Protein AF-X0WID0-F1 (afdb_monomer_lite)

Radius of gyration: 14.67 Å; chains: 1; bounding box: 36×31×34 Å

Secondary structure (DSSP, 8-state):
-PPPEEEEEEE-SSEEEEEEESSSEEEEEEE-S--SSEEETTEEE-SSEEEEEE-TT--EEEEEEES-SEEEEGGGTEEEEE-S-TT-EEEEEE-SS-EEEEEES-TT-EEE-TT--GGGEEETTEE--EEEETTEEEE-

Foldseek 3Di:
DDDKDKDWQDDDPFWTWMWIDDQFIKIKIAGDHDDQWDFGSQKIFRARIWMFTAGPVRDTAKIWGAQAAWIAGRRRPGTAKGAPDNGWTWMWGDPQQAIEIETPNRAFMKGQAQRHDQQRYYYNNHRAGWDDDHRITTGD

Sequence (140 aa):
ESKPEISSLASSDQACAVRVNLDGIQDHLIKHGVQKTLVMAGYSFDGQVASVVRDSEGDLKKVFLAGGSRLADQDGSRLLIQGRHQDMVVEAAYDGTGLALSGREVDGLAVYAPDVDMSRVTLNGQAVTVTKEGDYLRLK

Structure (mmCIF, N/CA/C/O backbone):
data_AF-X0WID0-F1
#
_entry.id   AF-X0WID0-F1
#
loop_
_atom_site.group_PDB
_atom_site.id
_atom_site.type_symbol
_atom_site.label_atom_id
_atom_site.label_alt_id
_atom_site.label_comp_id
_atom_site.label_asym_id
_atom_site.label_entity_id
_atom_site.label_seq_id
_atom_site.pdbx_PDB_ins_code
_atom_site.Cartn_x
_atom_site.Cartn_y
_atom_site.Cartn_z
_atom_site.occupancy
_atom_site.B_iso_or_equiv
_atom_site.auth_seq_id
_atom_site.auth_comp_id
_atom_site.auth_asym_id
_atom_site.auth_atom_id
_atom_site.pdbx_PDB_model_num
ATOM 1 N N . GLU A 1 1 ? 17.930 -13.912 16.423 1.00 61.75 1 GLU A N 1
ATOM 2 C CA . GLU A 1 1 ? 17.297 -13.135 15.342 1.00 61.75 1 GLU A CA 1
ATOM 3 C C . GLU A 1 1 ? 17.654 -13.771 14.013 1.00 61.75 1 GLU A C 1
ATOM 5 O O . GLU A 1 1 ? 18.802 -14.177 13.838 1.00 61.75 1 GLU A O 1
ATOM 10 N N . SER A 1 2 ? 16.673 -13.938 13.131 1.00 83.50 2 SER A N 1
ATOM 11 C CA . SER A 1 2 ? 16.903 -14.461 11.783 1.00 83.50 2 SER A CA 1
ATOM 12 C C . SER A 1 2 ? 17.416 -13.333 10.893 1.00 83.50 2 SER A C 1
ATOM 14 O O . SER A 1 2 ? 16.931 -12.208 10.973 1.00 83.50 2 SER A O 1
ATOM 16 N N . LYS A 1 3 ? 18.413 -13.614 10.050 1.00 92.75 3 LYS A N 1
ATOM 17 C CA . LYS A 1 3 ? 18.882 -12.641 9.055 1.00 92.75 3 LYS A CA 1
ATOM 18 C C . LYS A 1 3 ? 17.816 -12.458 7.959 1.00 92.75 3 LYS A C 1
ATOM 20 O 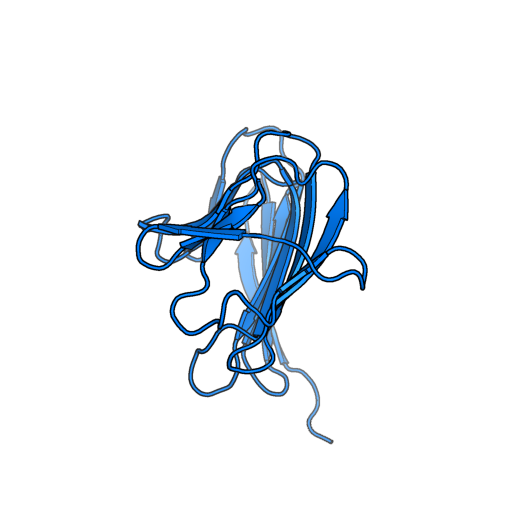O . LYS A 1 3 ? 17.194 -13.454 7.590 1.00 92.75 3 LYS A O 1
ATOM 25 N N . PRO A 1 4 ? 17.634 -11.248 7.404 1.00 95.06 4 PRO A N 1
ATOM 26 C CA . PRO A 1 4 ? 16.778 -11.059 6.240 1.00 95.06 4 PRO A CA 1
ATOM 27 C C . PRO A 1 4 ? 17.367 -11.756 5.009 1.00 95.06 4 PRO A C 1
ATOM 29 O O . PRO A 1 4 ? 18.581 -11.723 4.784 1.00 95.06 4 PRO A O 1
ATOM 32 N N . GLU A 1 5 ? 16.502 -12.333 4.179 1.00 97.19 5 GLU A N 1
ATOM 33 C CA . GLU A 1 5 ? 16.862 -12.802 2.838 1.00 97.19 5 GLU A CA 1
ATOM 34 C C . GLU A 1 5 ? 16.330 -11.834 1.786 1.00 97.19 5 GLU A C 1
ATOM 36 O O . GLU A 1 5 ? 15.155 -11.478 1.809 1.00 97.19 5 GLU A O 1
ATOM 41 N N . ILE A 1 6 ? 17.187 -11.410 0.856 1.00 97.81 6 ILE A N 1
ATOM 42 C CA . ILE A 1 6 ? 16.834 -10.446 -0.191 1.00 97.81 6 ILE A CA 1
ATOM 43 C C . ILE A 1 6 ? 16.971 -11.120 -1.552 1.00 97.81 6 ILE A C 1
ATOM 45 O O . ILE A 1 6 ? 17.993 -11.738 -1.847 1.00 97.81 6 ILE A O 1
ATOM 49 N N . SER A 1 7 ? 15.951 -10.981 -2.394 1.00 98.06 7 SER A N 1
ATOM 50 C CA . SER A 1 7 ? 15.916 -11.543 -3.746 1.00 98.06 7 SER A CA 1
ATOM 51 C C . SER A 1 7 ? 15.367 -10.530 -4.750 1.00 98.06 7 SER A C 1
ATOM 53 O O . SER A 1 7 ? 14.566 -9.663 -4.403 1.00 98.06 7 SER A O 1
ATOM 55 N N . SER A 1 8 ? 15.808 -10.617 -6.007 1.00 97.69 8 SER A N 1
ATOM 56 C CA . SER A 1 8 ? 15.200 -9.845 -7.095 1.00 97.69 8 SER A CA 1
ATOM 57 C C . SER A 1 8 ? 13.900 -10.522 -7.526 1.00 97.69 8 SER A C 1
ATOM 59 O O . SER A 1 8 ? 13.886 -11.730 -7.751 1.00 97.69 8 SER A O 1
ATOM 61 N N . LEU A 1 9 ? 12.820 -9.746 -7.638 1.00 97.50 9 LEU A N 1
ATOM 62 C CA . LEU A 1 9 ? 11.531 -10.225 -8.145 1.00 97.50 9 LEU A CA 1
ATOM 63 C C . LEU A 1 9 ? 11.388 -9.984 -9.644 1.00 97.50 9 LEU A C 1
ATOM 65 O O . LEU A 1 9 ? 10.944 -10.857 -10.384 1.00 97.50 9 LEU A O 1
ATOM 69 N N . ALA A 1 10 ? 11.729 -8.775 -10.081 1.00 97.31 10 ALA A N 1
ATOM 70 C CA . ALA A 1 10 ? 11.678 -8.363 -11.473 1.00 97.31 10 ALA A CA 1
ATOM 71 C C . ALA A 1 10 ? 12.575 -7.141 -11.682 1.00 97.31 10 ALA A C 1
ATOM 73 O O . ALA A 1 10 ? 12.840 -6.371 -10.757 1.00 97.31 10 ALA A O 1
ATOM 74 N N . SER A 1 11 ? 13.017 -6.938 -12.916 1.00 97.31 11 SER A N 1
ATOM 75 C CA . SER A 1 11 ? 13.754 -5.745 -13.321 1.00 97.31 11 SER A CA 1
ATOM 76 C C . SER A 1 11 ? 13.458 -5.426 -14.781 1.00 97.31 11 SER A C 1
ATOM 78 O O . SER A 1 11 ? 13.163 -6.322 -15.571 1.00 97.31 11 SER A O 1
ATOM 80 N N . SER A 1 12 ? 13.517 -4.147 -15.122 1.00 96.81 12 SER A N 1
ATOM 81 C CA . SER A 1 12 ? 13.324 -3.601 -16.463 1.00 96.81 12 SER A CA 1
ATOM 82 C C . SER A 1 12 ? 14.156 -2.326 -16.616 1.00 96.81 12 SER A C 1
ATOM 84 O O . SER A 1 12 ? 14.814 -1.878 -15.681 1.00 96.81 12 SER A O 1
ATOM 86 N N . ASP A 1 13 ? 14.097 -1.704 -17.785 1.00 96.62 13 ASP A N 1
ATOM 87 C CA . ASP A 1 13 ? 14.639 -0.366 -18.019 1.00 96.62 13 ASP A CA 1
ATOM 88 C C . ASP A 1 13 ? 13.825 0.750 -17.330 1.00 96.62 13 ASP A C 1
ATOM 90 O O . ASP A 1 13 ? 14.302 1.882 -17.236 1.00 96.62 13 ASP A O 1
ATOM 94 N N . GLN A 1 14 ? 12.619 0.452 -16.830 1.00 97.69 14 GLN A N 1
ATOM 95 C CA . GLN A 1 14 ? 11.739 1.428 -16.180 1.00 97.69 14 GLN A CA 1
ATOM 96 C C . GLN A 1 14 ? 11.700 1.316 -14.649 1.00 97.69 14 GLN A C 1
ATOM 98 O O . GLN A 1 14 ? 11.374 2.298 -13.973 1.00 97.69 14 GLN A O 1
ATOM 103 N N . ALA A 1 15 ? 11.975 0.137 -14.094 1.00 97.81 15 ALA A N 1
ATOM 104 C CA . ALA A 1 15 ? 11.864 -0.133 -12.665 1.00 97.81 15 ALA A CA 1
ATOM 105 C C . ALA A 1 15 ? 12.554 -1.435 -12.251 1.00 97.81 15 ALA A C 1
ATOM 107 O O . ALA A 1 15 ? 12.730 -2.350 -13.062 1.00 97.81 15 ALA A O 1
ATOM 108 N N . CYS A 1 16 ? 12.817 -1.557 -10.952 1.00 98.19 16 CYS A N 1
ATOM 109 C CA . CYS A 1 16 ? 13.214 -2.793 -10.292 1.00 98.19 16 CYS A CA 1
ATOM 110 C C . CYS A 1 16 ? 12.278 -3.128 -9.123 1.00 98.19 16 CYS A C 1
ATOM 112 O O . CYS A 1 16 ? 11.693 -2.248 -8.490 1.00 98.19 16 CYS A O 1
ATOM 114 N N . ALA A 1 17 ? 12.142 -4.421 -8.841 1.00 98.44 17 ALA A N 1
ATOM 115 C CA . ALA A 1 17 ? 11.417 -4.936 -7.693 1.00 98.44 17 ALA A CA 1
ATOM 116 C C . ALA A 1 17 ? 12.270 -5.965 -6.946 1.00 98.44 17 ALA A C 1
ATOM 118 O O . ALA A 1 17 ? 12.906 -6.837 -7.552 1.00 98.44 17 ALA A O 1
ATOM 119 N N . VAL A 1 18 ? 12.258 -5.875 -5.621 1.00 98.56 18 VAL A N 1
ATOM 120 C CA . VAL A 1 18 ? 12.961 -6.793 -4.721 1.00 98.56 18 VAL A CA 1
ATOM 121 C C . VAL A 1 18 ? 12.009 -7.309 -3.654 1.00 98.56 18 VAL A C 1
ATOM 123 O O . VAL A 1 18 ? 11.085 -6.604 -3.252 1.00 98.56 18 VAL A O 1
ATOM 126 N N . ARG A 1 19 ? 12.264 -8.527 -3.184 1.00 98.44 19 ARG A N 1
ATOM 127 C CA . ARG A 1 19 ? 11.598 -9.123 -2.030 1.00 98.44 19 ARG A CA 1
ATOM 128 C C . ARG A 1 19 ? 12.581 -9.270 -0.891 1.00 98.44 19 ARG A C 1
ATOM 130 O O . ARG A 1 19 ? 13.657 -9.838 -1.083 1.00 98.44 19 ARG A O 1
ATOM 137 N N . VAL A 1 20 ? 12.173 -8.814 0.282 1.00 97.88 20 VAL A N 1
ATOM 138 C CA . VAL A 1 20 ? 12.833 -9.074 1.557 1.00 97.88 20 VAL A CA 1
ATOM 139 C C . VAL A 1 20 ? 11.957 -10.043 2.346 1.00 97.88 20 VAL A C 1
ATOM 141 O O . VAL A 1 20 ? 10.783 -9.768 2.586 1.00 97.88 20 VAL A O 1
ATOM 144 N N . ASN A 1 21 ? 12.522 -11.181 2.744 1.00 96.00 21 ASN A N 1
ATOM 145 C CA . ASN A 1 21 ? 11.882 -12.130 3.649 1.00 96.00 21 ASN A CA 1
ATOM 146 C C . ASN A 1 21 ? 12.476 -11.945 5.047 1.00 96.00 21 ASN A C 1
ATOM 148 O O . ASN A 1 21 ? 13.627 -12.311 5.299 1.00 96.00 21 ASN A O 1
ATOM 152 N N . LEU A 1 22 ? 11.691 -11.335 5.931 1.00 92.50 22 LEU A N 1
ATOM 153 C CA . LEU A 1 22 ? 11.976 -11.164 7.354 1.00 92.50 22 LEU A CA 1
ATOM 154 C C . LEU A 1 22 ? 10.635 -10.959 8.061 1.00 92.50 22 LEU A C 1
ATOM 156 O O . LEU A 1 22 ? 9.970 -9.953 7.812 1.00 92.50 22 LEU A O 1
ATOM 160 N N . ASP A 1 23 ? 10.237 -11.937 8.877 1.00 89.44 23 ASP A N 1
ATOM 161 C CA . ASP A 1 23 ? 8.958 -11.965 9.606 1.00 89.44 23 ASP A CA 1
ATOM 162 C C . ASP A 1 23 ? 7.721 -11.749 8.712 1.00 89.44 23 ASP A C 1
ATOM 164 O O . ASP A 1 23 ? 6.732 -11.129 9.099 1.00 89.44 23 ASP A O 1
ATOM 168 N N . GLY A 1 24 ? 7.794 -12.267 7.484 1.00 93.88 24 GLY A N 1
ATOM 169 C CA . GLY A 1 24 ? 6.800 -12.062 6.438 1.00 93.88 24 GLY A CA 1
ATOM 170 C C . GLY A 1 24 ? 7.450 -11.802 5.082 1.00 93.88 24 GLY A C 1
ATOM 171 O O . GLY A 1 24 ? 8.645 -12.046 4.887 1.00 93.88 24 GLY A O 1
ATOM 172 N N . ILE A 1 25 ? 6.644 -11.301 4.150 1.00 96.94 25 ILE A N 1
ATOM 173 C CA . ILE A 1 25 ? 7.051 -10.935 2.792 1.00 96.94 25 ILE A CA 1
ATOM 174 C C . ILE A 1 25 ? 6.990 -9.419 2.656 1.00 96.94 25 ILE A C 1
ATOM 176 O O . ILE A 1 25 ? 5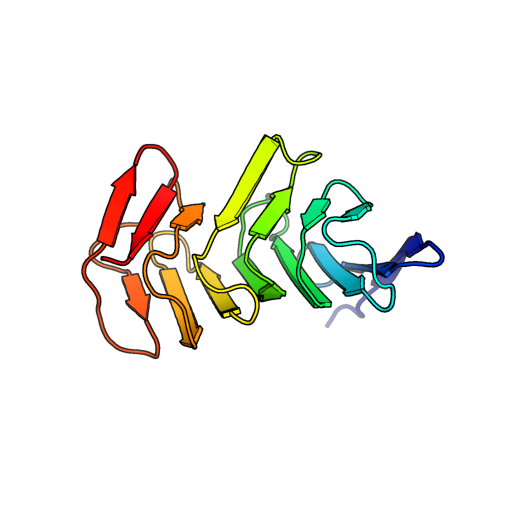.953 -8.815 2.918 1.00 96.94 25 ILE A O 1
ATOM 180 N N . GLN A 1 26 ? 8.080 -8.808 2.201 1.00 97.94 26 GLN A N 1
ATOM 181 C CA . GLN A 1 26 ? 8.151 -7.374 1.934 1.00 97.94 26 GLN A CA 1
ATOM 182 C C . GLN A 1 26 ? 8.593 -7.161 0.490 1.00 97.94 26 GLN A C 1
ATOM 184 O O . GLN A 1 26 ? 9.745 -7.413 0.140 1.00 97.94 26 GLN A O 1
ATOM 189 N N . ASP A 1 27 ? 7.675 -6.703 -0.351 1.00 98.56 27 ASP A N 1
ATOM 190 C CA . ASP A 1 27 ? 7.965 -6.381 -1.741 1.00 98.56 27 ASP A CA 1
ATOM 191 C C . ASP A 1 27 ? 8.183 -4.880 -1.869 1.00 98.56 27 ASP A C 1
ATOM 193 O O . ASP A 1 27 ? 7.327 -4.088 -1.476 1.00 98.56 27 ASP A O 1
ATOM 197 N N . HIS A 1 28 ? 9.317 -4.485 -2.438 1.00 98.50 28 HIS A N 1
ATOM 198 C CA . HIS A 1 28 ? 9.655 -3.091 -2.702 1.00 98.50 28 HIS A CA 1
ATOM 199 C C . HIS A 1 28 ? 9.803 -2.884 -4.202 1.00 98.50 28 HIS A C 1
ATOM 201 O O . HIS A 1 28 ? 10.540 -3.617 -4.862 1.00 98.50 28 HIS A O 1
ATOM 207 N N . LEU A 1 29 ? 9.121 -1.870 -4.728 1.00 98.50 29 LEU A N 1
ATOM 208 C CA . LEU A 1 29 ? 9.152 -1.491 -6.134 1.00 98.50 29 LEU A CA 1
ATOM 209 C C . LEU A 1 29 ? 9.731 -0.084 -6.250 1.00 98.50 29 LEU A C 1
ATOM 211 O O . LEU A 1 29 ? 9.257 0.835 -5.581 1.00 98.50 29 LEU A O 1
ATOM 215 N N . ILE A 1 30 ? 10.742 0.080 -7.097 1.00 98.31 30 ILE A N 1
ATOM 216 C CA . ILE A 1 30 ? 11.399 1.360 -7.357 1.00 98.31 30 ILE A CA 1
ATOM 217 C C . ILE A 1 30 ? 11.364 1.622 -8.855 1.00 98.31 30 ILE A C 1
ATOM 219 O O . ILE A 1 30 ? 11.947 0.884 -9.649 1.00 98.31 30 ILE A O 1
ATOM 223 N N . LYS A 1 31 ? 10.692 2.701 -9.237 1.00 97.81 31 LYS A N 1
ATOM 224 C CA . LYS A 1 31 ? 10.598 3.186 -10.608 1.00 97.81 31 LYS A CA 1
ATOM 225 C C . LYS A 1 31 ? 11.634 4.280 -10.843 1.00 97.81 31 LYS A C 1
ATOM 227 O O . LYS A 1 31 ? 11.836 5.158 -10.012 1.00 97.81 31 LYS A O 1
ATOM 232 N N . HIS A 1 32 ? 12.292 4.211 -11.992 1.00 96.00 32 HIS A N 1
ATOM 233 C CA . HIS A 1 32 ? 13.266 5.205 -12.458 1.00 96.00 32 HIS A CA 1
ATOM 234 C C . HIS A 1 32 ? 13.020 5.640 -13.911 1.00 96.00 32 HIS A C 1
ATOM 236 O O . HIS A 1 32 ? 13.672 6.558 -14.404 1.00 96.00 32 HIS A O 1
ATOM 242 N N . GLY A 1 33 ? 12.095 4.980 -14.607 1.00 94.25 33 GLY A N 1
ATOM 243 C CA . GLY A 1 33 ? 11.675 5.314 -15.960 1.00 94.25 33 GLY A CA 1
ATOM 244 C C . GLY A 1 33 ? 10.542 6.340 -16.030 1.00 94.25 33 GLY A C 1
ATOM 245 O O . GLY A 1 33 ? 10.055 6.857 -15.024 1.00 94.25 33 GLY A O 1
ATOM 246 N N . VAL A 1 34 ? 10.095 6.618 -17.255 1.00 94.62 34 VAL A N 1
ATOM 247 C CA . VAL A 1 34 ? 9.098 7.661 -17.568 1.00 94.62 34 VAL A CA 1
ATOM 248 C C . VAL A 1 34 ? 7.700 7.107 -17.841 1.00 94.62 34 VAL A C 1
ATOM 250 O O . VAL A 1 34 ? 6.744 7.875 -17.955 1.00 94.62 34 VAL A O 1
ATOM 253 N N . GLN A 1 35 ? 7.553 5.784 -17.958 1.00 95.44 35 GLN A N 1
ATOM 254 C CA . GLN A 1 35 ? 6.256 5.163 -18.216 1.00 95.44 35 GLN A CA 1
ATOM 255 C C . GLN A 1 35 ? 5.254 5.516 -17.110 1.00 95.44 35 GLN A C 1
ATOM 257 O O . GLN A 1 35 ? 5.559 5.387 -15.929 1.00 95.44 35 GLN A O 1
ATOM 262 N N . LYS A 1 36 ? 4.040 5.950 -17.468 1.00 94.88 36 LYS A N 1
ATOM 263 C CA . LYS A 1 36 ? 3.052 6.422 -16.483 1.00 94.88 36 LYS A CA 1
ATOM 264 C C . LYS A 1 36 ? 2.665 5.333 -15.478 1.00 94.88 36 LYS A C 1
ATOM 266 O O . LYS A 1 36 ? 2.786 5.553 -14.280 1.00 94.88 36 LYS A O 1
ATOM 271 N N . THR A 1 37 ? 2.264 4.164 -15.970 1.00 96.00 37 THR A N 1
ATOM 272 C CA . THR A 1 37 ? 1.860 3.008 -15.158 1.00 96.00 37 THR A CA 1
ATOM 273 C C . THR A 1 37 ? 2.695 1.801 -15.546 1.00 96.00 37 THR A C 1
ATOM 275 O O . THR A 1 37 ? 2.824 1.506 -16.734 1.00 96.00 37 THR A O 1
ATOM 278 N N . LEU A 1 38 ? 3.237 1.106 -14.552 1.00 96.38 38 LEU A N 1
ATOM 279 C CA . LEU A 1 38 ? 4.028 -0.106 -14.714 1.00 96.38 38 LEU A CA 1
ATOM 280 C C . LEU A 1 38 ? 3.286 -1.305 -14.143 1.00 96.38 38 LEU A C 1
ATOM 282 O O . LEU A 1 38 ? 2.629 -1.191 -13.110 1.00 96.38 38 LEU A O 1
ATOM 286 N N . VAL A 1 39 ? 3.438 -2.445 -14.816 1.00 96.75 39 VAL A N 1
ATOM 287 C CA . VAL A 1 39 ? 3.020 -3.753 -14.317 1.00 96.75 39 VAL A CA 1
ATOM 288 C C . VAL A 1 39 ? 4.269 -4.612 -14.180 1.00 96.75 39 VAL A C 1
ATOM 290 O O . VAL A 1 39 ? 4.952 -4.859 -15.172 1.00 96.75 39 VAL A O 1
ATOM 293 N N . MET A 1 40 ? 4.605 -5.030 -12.962 1.00 96.19 40 MET A N 1
ATOM 294 C CA . MET A 1 40 ? 5.749 -5.907 -12.706 1.00 96.19 40 MET A CA 1
ATOM 295 C C . MET A 1 40 ? 5.574 -6.675 -11.400 1.00 96.19 40 MET A C 1
ATOM 297 O O . MET A 1 40 ? 4.982 -6.162 -10.454 1.00 96.19 40 MET A O 1
ATOM 301 N N . ALA A 1 41 ? 6.135 -7.885 -11.334 1.00 96.00 41 ALA A N 1
ATOM 302 C CA . ALA A 1 41 ? 6.145 -8.709 -10.122 1.00 96.00 41 ALA A CA 1
ATOM 303 C C . ALA A 1 41 ? 4.756 -8.886 -9.462 1.00 96.00 41 ALA A C 1
ATOM 305 O O . ALA A 1 41 ? 4.659 -8.951 -8.241 1.00 96.00 41 ALA A O 1
ATOM 306 N N . GLY A 1 42 ? 3.682 -8.943 -10.259 1.00 97.00 42 GLY A N 1
ATOM 307 C CA . GLY A 1 42 ? 2.308 -9.074 -9.760 1.00 97.00 42 GLY A CA 1
ATOM 308 C C . GLY A 1 42 ? 1.639 -7.765 -9.320 1.00 97.00 42 GLY A C 1
ATOM 309 O O . GLY A 1 42 ? 0.502 -7.799 -8.849 1.00 97.00 42 GLY A O 1
ATOM 310 N N . TYR A 1 43 ? 2.308 -6.618 -9.469 1.00 98.44 43 TYR A N 1
ATOM 311 C CA . TYR A 1 43 ? 1.801 -5.298 -9.089 1.00 98.44 43 TYR A CA 1
ATOM 312 C C . TYR A 1 43 ? 1.560 -4.407 -10.303 1.00 98.44 43 TYR A C 1
ATOM 314 O O . TYR A 1 43 ? 2.319 -4.452 -11.266 1.00 98.44 43 TYR A O 1
ATOM 322 N N . SER A 1 44 ? 0.556 -3.534 -10.211 1.00 98.12 44 SER A N 1
ATOM 323 C CA . SER A 1 44 ? 0.326 -2.416 -11.128 1.00 98.12 44 SER A CA 1
ATOM 324 C C . SER A 1 44 ? 0.380 -1.104 -10.350 1.00 98.12 44 SER A C 1
ATOM 326 O O . SER A 1 44 ? -0.414 -0.903 -9.431 1.00 98.12 44 SER A O 1
ATOM 328 N N . PHE A 1 45 ? 1.260 -0.179 -10.729 1.00 98.00 45 PHE A N 1
ATOM 329 C CA . PHE A 1 45 ? 1.449 1.078 -9.998 1.00 98.00 45 PHE A CA 1
ATOM 330 C C . PHE A 1 45 ? 1.889 2.231 -10.902 1.00 98.00 45 PHE A C 1
ATOM 332 O O . PHE A 1 45 ? 2.462 2.017 -11.970 1.00 98.00 45 PHE A O 1
ATOM 339 N N . ASP A 1 46 ? 1.606 3.464 -10.487 1.00 97.38 46 ASP A N 1
ATOM 340 C CA . ASP A 1 46 ? 2.072 4.684 -11.165 1.00 97.38 46 ASP A CA 1
ATOM 341 C C . ASP A 1 46 ? 3.127 5.471 -10.363 1.00 97.38 46 ASP A C 1
ATOM 343 O O . ASP A 1 46 ? 3.788 6.346 -10.928 1.00 97.38 46 ASP A O 1
ATOM 347 N N . GLY A 1 47 ? 3.331 5.112 -9.090 1.00 96.88 47 GLY A N 1
ATOM 348 C CA . GLY A 1 47 ? 4.260 5.779 -8.180 1.00 96.88 47 GLY A CA 1
ATOM 349 C C . GLY A 1 47 ? 5.740 5.571 -8.475 1.00 96.88 47 GLY A C 1
ATOM 350 O O . GLY A 1 47 ? 6.131 4.661 -9.204 1.00 96.88 47 GLY A O 1
ATOM 351 N N . GLN A 1 48 ? 6.571 6.419 -7.871 1.00 97.75 48 GLN A N 1
ATOM 352 C CA . GLN A 1 48 ? 8.030 6.309 -7.940 1.00 97.75 48 GLN A CA 1
ATOM 353 C C . GLN A 1 48 ? 8.558 5.197 -7.035 1.00 97.75 48 GLN A C 1
ATOM 355 O O . GLN A 1 48 ? 9.493 4.485 -7.392 1.00 97.75 48 GLN A O 1
ATOM 360 N N . VAL A 1 49 ? 7.945 5.034 -5.864 1.00 98.19 49 VAL A N 1
ATOM 361 C CA . VAL A 1 49 ? 8.287 3.975 -4.915 1.00 98.19 49 VAL A CA 1
ATOM 362 C C . VAL A 1 49 ? 7.005 3.390 -4.350 1.00 98.19 49 VAL A C 1
ATOM 364 O O . VAL A 1 49 ? 6.092 4.130 -3.981 1.00 98.19 49 VAL A O 1
ATOM 367 N N . ALA A 1 50 ? 6.954 2.067 -4.255 1.00 98.62 50 ALA A N 1
ATOM 368 C CA . ALA A 1 50 ? 5.906 1.353 -3.549 1.00 98.62 50 ALA A CA 1
ATOM 369 C C . ALA A 1 50 ? 6.504 0.277 -2.642 1.00 98.62 50 ALA A C 1
ATOM 371 O O . ALA A 1 50 ? 7.590 -0.251 -2.892 1.00 98.62 50 ALA A O 1
ATOM 372 N N . SER A 1 51 ? 5.807 -0.051 -1.561 1.00 98.56 51 SER A N 1
ATOM 373 C CA . SER A 1 51 ? 6.142 -1.211 -0.738 1.00 98.56 51 SER A CA 1
ATOM 374 C C . SER A 1 51 ? 4.883 -1.901 -0.251 1.00 98.56 51 SER A C 1
ATOM 376 O O . SER A 1 51 ? 3.937 -1.235 0.163 1.00 98.56 51 SER A O 1
ATOM 378 N N . VAL A 1 52 ? 4.869 -3.228 -0.298 1.00 98.69 52 VAL A N 1
ATOM 379 C CA . VAL A 1 52 ? 3.759 -4.052 0.182 1.00 98.69 52 VAL A CA 1
ATOM 380 C C . VAL A 1 52 ? 4.325 -5.094 1.126 1.00 98.69 52 VAL A C 1
ATOM 382 O O . VAL A 1 52 ? 5.156 -5.911 0.738 1.00 98.69 52 VAL A O 1
ATOM 385 N N . VAL A 1 53 ? 3.883 -5.045 2.377 1.00 98.44 53 VAL A N 1
ATOM 386 C CA . VAL A 1 53 ? 4.313 -5.950 3.438 1.00 98.44 53 VAL A CA 1
ATOM 387 C C . VAL A 1 53 ? 3.148 -6.823 3.850 1.00 98.44 53 VAL A C 1
ATOM 389 O O . VAL A 1 53 ? 2.063 -6.321 4.168 1.00 98.44 53 VAL A O 1
ATOM 392 N N . ARG A 1 54 ? 3.405 -8.126 3.878 1.00 97.88 54 ARG A N 1
ATOM 393 C CA . ARG A 1 54 ? 2.491 -9.163 4.334 1.00 97.88 54 ARG A CA 1
ATOM 394 C C . ARG A 1 54 ? 3.137 -9.977 5.440 1.00 97.88 54 ARG A C 1
ATOM 396 O O . ARG A 1 54 ? 4.353 -10.157 5.426 1.00 97.88 54 ARG A O 1
ATOM 403 N N . ASP A 1 55 ? 2.343 -10.472 6.376 1.00 96.19 55 ASP A N 1
ATOM 404 C CA . ASP A 1 55 ? 2.832 -11.482 7.317 1.00 96.19 55 ASP A CA 1
ATOM 405 C C . ASP A 1 55 ? 2.937 -12.869 6.661 1.00 96.19 55 ASP A C 1
ATOM 407 O O . ASP A 1 55 ? 2.757 -13.035 5.452 1.00 96.19 55 ASP A O 1
ATOM 411 N N . SER A 1 56 ? 3.268 -13.877 7.468 1.00 93.88 56 SER A N 1
ATOM 412 C CA . SER A 1 56 ? 3.366 -15.272 7.037 1.00 93.88 56 SER A CA 1
ATOM 413 C C . SER A 1 56 ? 2.038 -15.890 6.593 1.00 93.88 56 SER A C 1
ATOM 415 O O . SER A 1 56 ? 2.062 -16.907 5.905 1.00 93.88 56 SER A O 1
ATOM 417 N N . GLU A 1 57 ? 0.901 -15.313 6.987 1.00 93.75 57 GLU A N 1
ATOM 418 C CA . GLU A 1 57 ? -0.436 -15.768 6.583 1.00 93.75 57 GLU A CA 1
ATOM 419 C C . GLU A 1 57 ? -0.877 -15.105 5.268 1.00 93.75 57 GLU A C 1
ATOM 421 O O . GLU A 1 57 ? -1.806 -15.563 4.604 1.00 93.75 57 GLU A O 1
ATOM 426 N N . GLY A 1 58 ? -0.137 -14.083 4.828 1.00 93.50 58 GLY A N 1
ATOM 427 C CA . GLY A 1 58 ? -0.396 -13.338 3.604 1.00 93.50 58 GLY A CA 1
ATOM 428 C C . GLY A 1 58 ? -1.234 -12.081 3.830 1.00 93.50 58 GLY A C 1
ATOM 429 O O . GLY A 1 58 ? -1.529 -11.375 2.856 1.00 93.50 58 GLY A O 1
ATOM 430 N N . ASP A 1 59 ? -1.569 -11.752 5.075 1.00 95.62 59 ASP A N 1
ATOM 431 C CA . ASP A 1 59 ? -2.359 -10.574 5.413 1.00 95.62 59 ASP A CA 1
ATOM 432 C C . ASP A 1 59 ? -1.530 -9.303 5.292 1.00 95.62 59 ASP A C 1
ATOM 434 O O . ASP A 1 59 ? -0.345 -9.269 5.625 1.00 95.62 59 ASP A O 1
ATOM 438 N N . LEU A 1 60 ? -2.154 -8.224 4.810 1.00 97.44 60 LEU A N 1
ATOM 439 C CA . LEU A 1 60 ? -1.488 -6.928 4.701 1.00 97.44 60 LEU A CA 1
ATOM 440 C C . LEU A 1 60 ? -1.118 -6.404 6.091 1.00 97.44 60 LEU A C 1
ATOM 442 O O . LEU A 1 60 ? -1.970 -6.275 6.964 1.00 97.44 60 LEU A O 1
ATOM 446 N N . LYS A 1 61 ? 0.150 -6.026 6.261 1.00 98.06 61 LYS A N 1
ATOM 447 C CA . LYS A 1 61 ? 0.639 -5.292 7.439 1.00 98.06 61 LYS A CA 1
ATOM 448 C C . LYS A 1 61 ? 0.990 -3.857 7.122 1.00 98.06 61 LYS A C 1
ATOM 450 O O . LYS A 1 61 ? 0.769 -2.975 7.949 1.00 98.06 61 LYS A O 1
ATOM 455 N N . LYS A 1 62 ? 1.520 -3.606 5.925 1.00 98.38 62 LYS A N 1
ATOM 456 C CA . LYS A 1 62 ? 1.866 -2.259 5.488 1.00 98.38 62 LYS A CA 1
ATOM 457 C C . LYS A 1 62 ? 1.755 -2.121 3.979 1.00 98.38 62 LYS A C 1
ATOM 459 O O . LYS A 1 62 ? 2.161 -3.013 3.240 1.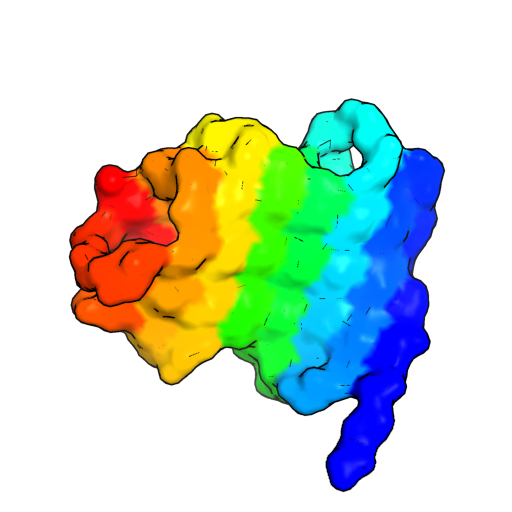00 98.38 62 LYS A O 1
ATOM 464 N N . VAL A 1 63 ? 1.250 -0.984 3.525 1.00 98.69 63 VAL A N 1
ATOM 465 C CA . VAL A 1 63 ? 1.309 -0.565 2.126 1.00 98.69 63 VAL A CA 1
ATOM 466 C C . VAL A 1 63 ? 1.840 0.858 2.080 1.00 98.69 63 VAL A C 1
ATOM 468 O O . VAL A 1 63 ? 1.346 1.723 2.792 1.00 98.69 63 VAL A O 1
ATOM 471 N N . PHE A 1 64 ? 2.837 1.107 1.246 1.00 98.81 64 PHE A N 1
ATOM 472 C CA . PHE A 1 64 ? 3.420 2.423 1.033 1.00 98.81 64 PHE A CA 1
ATOM 473 C C . PHE A 1 64 ? 3.391 2.770 -0.451 1.00 98.81 64 PHE A C 1
ATOM 475 O O . PHE A 1 64 ? 3.672 1.916 -1.294 1.00 98.81 64 PHE A O 1
ATOM 482 N N . LEU A 1 65 ? 3.085 4.027 -0.760 1.00 98.75 65 LEU A N 1
ATOM 483 C CA . LEU A 1 65 ? 3.166 4.596 -2.098 1.00 98.75 65 LEU A CA 1
ATOM 484 C C . LEU A 1 65 ? 3.690 6.030 -2.004 1.00 98.75 65 LEU A C 1
ATOM 486 O O . LEU A 1 65 ? 3.183 6.825 -1.213 1.00 98.75 65 LEU A O 1
ATOM 490 N N . ALA A 1 66 ? 4.668 6.371 -2.840 1.00 98.19 66 ALA A N 1
ATOM 491 C CA . ALA A 1 66 ? 5.171 7.731 -2.980 1.00 98.19 66 ALA A CA 1
ATOM 492 C C . ALA A 1 66 ? 5.289 8.148 -4.446 1.00 98.19 66 ALA A C 1
ATOM 494 O O . ALA A 1 66 ? 5.794 7.398 -5.286 1.00 98.19 66 ALA A O 1
ATOM 495 N N . GLY A 1 67 ? 4.873 9.384 -4.730 1.00 96.06 67 GLY A N 1
ATOM 496 C CA . GLY A 1 67 ? 4.994 9.990 -6.055 1.00 96.06 67 GLY A CA 1
ATOM 497 C C . GLY A 1 67 ? 4.095 9.326 -7.095 1.00 96.06 67 GLY A C 1
ATOM 498 O O . GLY A 1 67 ? 4.533 9.139 -8.228 1.00 96.06 67 GLY A O 1
ATOM 499 N N . GLY A 1 68 ? 2.899 8.901 -6.681 1.00 96.31 68 GLY A N 1
ATOM 500 C CA . GLY A 1 68 ? 1.885 8.272 -7.526 1.00 96.31 68 GLY A CA 1
ATOM 501 C C . GLY A 1 68 ? 0.498 8.382 -6.912 1.00 96.31 68 GLY A C 1
ATOM 502 O O . GLY A 1 68 ? 0.339 8.872 -5.799 1.00 96.31 68 GLY A O 1
ATOM 503 N N . SER A 1 69 ? -0.503 7.886 -7.629 1.00 97.44 69 SER A N 1
ATOM 504 C CA . SER A 1 69 ? -1.900 7.878 -7.197 1.00 97.44 69 SER A CA 1
ATOM 505 C C . SER A 1 69 ? -2.471 6.477 -7.017 1.00 97.44 69 SER A C 1
ATOM 507 O O . SER A 1 69 ? -3.522 6.336 -6.400 1.00 97.44 69 SER A O 1
ATOM 509 N N . ARG A 1 70 ? -1.827 5.437 -7.557 1.00 98.06 70 ARG A N 1
ATOM 510 C CA . ARG A 1 70 ? -2.396 4.094 -7.643 1.00 98.06 70 ARG A CA 1
ATOM 511 C C . ARG A 1 70 ? -1.356 3.014 -7.379 1.00 98.06 70 ARG A C 1
ATOM 513 O O . ARG A 1 70 ? -0.294 2.987 -8.000 1.00 98.06 70 ARG A O 1
ATOM 520 N N . LEU A 1 71 ? -1.735 2.060 -6.536 1.00 98.75 71 LEU A N 1
ATOM 521 C CA . LEU A 1 71 ? -1.047 0.787 -6.345 1.00 98.75 71 LEU A CA 1
ATOM 522 C C . LEU A 1 71 ? -2.083 -0.332 -6.252 1.00 98.75 71 LEU A C 1
ATOM 524 O O . LEU A 1 71 ? -3.038 -0.239 -5.481 1.00 98.75 71 LEU A O 1
ATOM 528 N N . ALA A 1 72 ? -1.885 -1.385 -7.032 1.00 98.62 72 ALA A N 1
ATOM 529 C CA . ALA A 1 72 ? -2.706 -2.586 -7.054 1.00 98.62 72 ALA A CA 1
ATOM 530 C C . ALA A 1 72 ? -1.810 -3.830 -7.096 1.00 98.62 72 ALA A C 1
ATOM 532 O O . ALA A 1 72 ? -0.714 -3.776 -7.655 1.00 98.62 72 ALA A O 1
ATOM 533 N N . ASP A 1 73 ? -2.280 -4.935 -6.530 1.00 98.00 73 ASP A N 1
ATOM 534 C CA . ASP A 1 73 ? -1.655 -6.253 -6.628 1.00 98.00 73 ASP A CA 1
ATOM 535 C C . ASP A 1 73 ? -2.546 -7.230 -7.410 1.00 98.00 73 ASP A 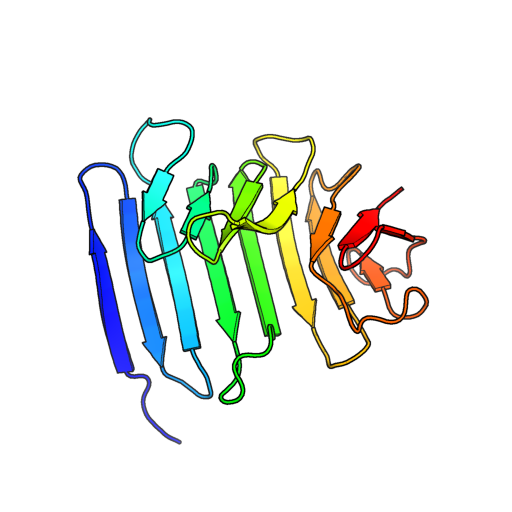C 1
ATOM 537 O O . ASP A 1 73 ? -3.545 -6.819 -8.011 1.00 98.00 73 ASP A O 1
ATOM 541 N N . GLN A 1 74 ? -2.144 -8.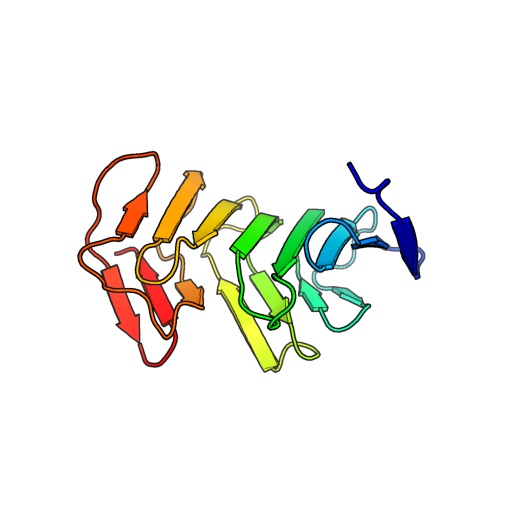505 -7.462 1.00 94.19 74 GLN A N 1
ATOM 542 C CA . GLN A 1 74 ? -2.825 -9.550 -8.240 1.00 94.19 74 GLN A CA 1
ATOM 543 C C . GLN A 1 74 ? -2.958 -9.160 -9.722 1.00 94.19 74 GLN A C 1
ATOM 545 O O . GLN A 1 74 ? -4.044 -9.148 -10.295 1.00 94.19 74 GLN A O 1
ATOM 550 N N . ASP A 1 75 ? -1.843 -8.734 -10.319 1.00 90.81 75 ASP A N 1
ATOM 551 C CA . ASP A 1 75 ? -1.783 -8.238 -11.700 1.00 90.81 75 ASP A CA 1
ATOM 552 C C . ASP A 1 75 ? -2.746 -7.065 -11.966 1.00 90.81 75 ASP A C 1
ATOM 554 O O . ASP A 1 75 ? -3.201 -6.823 -13.083 1.00 90.81 75 ASP A O 1
ATOM 558 N N . GLY A 1 76 ? -3.040 -6.296 -10.913 1.00 89.44 76 GLY A N 1
ATOM 559 C CA . GLY A 1 76 ? -3.886 -5.111 -10.961 1.00 89.44 76 GLY A CA 1
ATOM 560 C C . GLY A 1 76 ? -5.363 -5.359 -10.659 1.00 89.44 76 GLY A C 1
ATOM 561 O O . GLY A 1 76 ? -6.126 -4.387 -10.665 1.00 89.44 76 GLY A O 1
ATOM 562 N N . SER A 1 77 ? -5.782 -6.601 -10.379 1.00 93.62 77 SER A N 1
ATOM 563 C CA . SER A 1 77 ? -7.185 -6.912 -10.076 1.00 93.62 77 SER A CA 1
ATOM 564 C C . SER A 1 77 ? -7.627 -6.390 -8.714 1.00 93.62 77 SER A C 1
ATOM 566 O O . SER A 1 77 ? -8.787 -6.007 -8.561 1.00 93.62 77 SER A O 1
ATOM 568 N N . ARG A 1 78 ? -6.718 -6.333 -7.735 1.00 97.50 78 ARG A N 1
ATOM 569 C CA . ARG A 1 78 ? -7.015 -5.792 -6.410 1.00 97.50 78 ARG A CA 1
ATOM 570 C C . ARG A 1 78 ? -6.263 -4.493 -6.195 1.00 97.50 78 ARG A C 1
ATOM 572 O O . ARG A 1 78 ? -5.049 -4.444 -6.028 1.00 97.50 78 ARG A O 1
ATOM 579 N N . LEU A 1 79 ? -7.023 -3.407 -6.171 1.00 98.12 79 LEU A N 1
ATOM 580 C CA . LEU A 1 79 ? -6.510 -2.114 -5.753 1.00 98.12 79 LEU A CA 1
ATOM 581 C C . LEU A 1 79 ? -6.085 -2.187 -4.282 1.00 98.12 79 LEU A C 1
ATOM 583 O O . LEU A 1 79 ? -6.832 -2.729 -3.481 1.00 98.12 79 LEU A O 1
ATOM 587 N N . LEU A 1 80 ? -4.927 -1.629 -3.935 1.00 98.62 80 LEU A N 1
ATOM 588 C CA . LEU A 1 80 ? -4.471 -1.475 -2.551 1.00 98.62 80 LEU A CA 1
ATOM 589 C C . LEU A 1 80 ? -4.599 -0.021 -2.090 1.00 98.62 80 LEU A C 1
ATOM 591 O O . LEU A 1 80 ? -5.059 0.232 -0.980 1.00 98.62 80 LEU A O 1
ATOM 595 N N . ILE A 1 81 ? -4.218 0.922 -2.957 1.00 98.31 81 ILE A N 1
ATOM 596 C CA . ILE A 1 81 ? -4.263 2.370 -2.727 1.00 98.31 81 ILE A CA 1
ATOM 597 C C . ILE A 1 81 ? -4.735 3.065 -4.007 1.00 98.31 81 ILE A C 1
ATOM 599 O O . ILE A 1 81 ? -4.189 2.810 -5.081 1.00 98.31 81 ILE A O 1
ATOM 603 N N . GLN A 1 82 ? -5.699 3.980 -3.886 1.00 98.00 82 GLN A N 1
ATOM 604 C CA . GLN A 1 82 ? -6.082 4.932 -4.934 1.00 98.00 82 GLN A CA 1
ATOM 605 C C . GLN A 1 82 ? -6.326 6.317 -4.340 1.00 98.00 82 GLN A C 1
ATOM 607 O O . GLN A 1 82 ? -7.301 6.518 -3.625 1.00 98.00 82 GLN A O 1
ATOM 612 N N . GLY A 1 83 ? -5.484 7.283 -4.682 1.00 96.44 83 GLY A N 1
ATOM 613 C CA . GLY A 1 83 ? -5.679 8.702 -4.398 1.00 96.44 83 GLY A CA 1
ATOM 614 C C . GLY A 1 83 ? -6.138 9.485 -5.627 1.00 96.44 83 GLY A C 1
ATOM 615 O O . GLY A 1 83 ? -6.219 8.949 -6.739 1.00 96.44 83 GLY A O 1
ATOM 616 N N . ARG A 1 84 ? -6.424 10.774 -5.419 1.00 94.81 84 ARG A N 1
ATOM 617 C CA . ARG A 1 84 ? -6.699 11.747 -6.492 1.00 94.81 84 ARG A CA 1
ATOM 618 C C . ARG A 1 84 ? -5.433 12.442 -6.999 1.00 94.81 84 ARG A C 1
ATOM 620 O O . ARG A 1 84 ? -5.368 12.816 -8.168 1.00 94.81 84 ARG A O 1
ATOM 627 N N . HIS A 1 85 ? -4.440 12.595 -6.129 1.00 93.94 85 HIS A N 1
ATOM 628 C CA . HIS A 1 85 ? -3.208 13.334 -6.390 1.00 93.94 85 HIS A CA 1
ATOM 629 C C . HIS A 1 85 ? -2.133 12.404 -6.965 1.00 93.94 85 HIS A C 1
ATOM 631 O O . HIS A 1 85 ? -1.970 11.274 -6.508 1.00 93.94 85 HIS A O 1
ATOM 637 N N . GLN A 1 86 ? -1.418 12.866 -7.996 1.00 92.81 86 GLN A N 1
ATOM 638 C CA . GLN A 1 86 ? -0.379 12.086 -8.692 1.00 92.81 86 GLN A CA 1
ATOM 639 C C . GLN A 1 86 ? 0.971 12.093 -7.956 1.00 92.81 86 GLN A C 1
ATOM 641 O O . GLN A 1 86 ? 1.860 11.326 -8.302 1.00 92.81 86 GLN A O 1
ATOM 646 N N . ASP A 1 87 ? 1.131 12.947 -6.953 1.00 94.00 87 ASP A N 1
ATOM 647 C CA . ASP A 1 87 ? 2.329 13.116 -6.129 1.00 94.00 87 ASP A CA 1
ATOM 648 C C . ASP A 1 87 ? 2.089 12.737 -4.657 1.00 94.00 87 ASP A C 1
ATOM 650 O O . ASP A 1 87 ? 2.888 13.075 -3.776 1.00 94.00 87 ASP A O 1
ATOM 654 N N . MET A 1 88 ? 1.010 11.990 -4.398 1.00 96.88 88 MET A N 1
ATOM 655 C CA . MET A 1 88 ? 0.636 11.524 -3.069 1.00 96.88 88 MET A CA 1
ATOM 656 C C . MET A 1 88 ? 1.768 10.712 -2.432 1.00 96.88 88 MET A C 1
ATOM 658 O O . MET A 1 88 ? 2.478 9.938 -3.088 1.00 96.88 88 MET A O 1
ATOM 662 N N . VAL A 1 89 ? 1.921 10.893 -1.122 1.00 98.06 89 VAL A N 1
ATOM 663 C CA . VAL A 1 89 ? 2.760 10.043 -0.278 1.00 98.06 89 VAL A CA 1
ATOM 664 C C . VAL A 1 89 ? 1.885 9.516 0.836 1.00 98.06 89 VAL A C 1
ATOM 666 O O . VAL A 1 89 ? 1.323 10.303 1.596 1.00 98.06 89 VAL A O 1
ATOM 669 N N . VAL A 1 90 ? 1.774 8.198 0.926 1.00 98.56 90 VAL A N 1
ATOM 670 C CA . VAL A 1 90 ? 0.922 7.534 1.905 1.00 98.56 90 VAL A CA 1
ATOM 671 C C . VAL A 1 90 ? 1.546 6.223 2.367 1.00 98.56 90 VAL A C 1
ATOM 673 O O . VAL A 1 90 ? 2.053 5.436 1.570 1.00 98.56 90 VAL A O 1
ATOM 676 N N . GLU A 1 91 ? 1.477 5.989 3.669 1.00 98.69 91 GLU A N 1
ATOM 677 C CA . GLU A 1 91 ? 1.666 4.699 4.313 1.00 98.69 91 GLU A CA 1
ATOM 678 C C . GLU A 1 91 ? 0.350 4.297 4.986 1.00 98.69 91 GLU A C 1
ATOM 680 O O . GLU A 1 91 ? -0.252 5.094 5.704 1.00 98.69 91 GLU A O 1
ATOM 685 N N . ALA A 1 92 ? -0.083 3.064 4.757 1.00 98.69 92 ALA A N 1
ATOM 686 C CA . ALA A 1 92 ? -1.187 2.406 5.433 1.00 98.69 92 ALA A CA 1
ATOM 687 C C . ALA A 1 92 ? -0.629 1.243 6.254 1.00 98.69 92 ALA A C 1
ATOM 689 O O . ALA A 1 92 ? -0.088 0.302 5.675 1.00 98.69 92 ALA A O 1
ATOM 690 N N . ALA A 1 93 ? -0.748 1.306 7.578 1.00 98.69 93 ALA A N 1
ATOM 691 C CA . ALA A 1 93 ? -0.315 0.265 8.505 1.00 98.69 93 ALA A CA 1
ATOM 692 C C . ALA A 1 93 ? -1.525 -0.384 9.191 1.00 98.69 93 ALA A C 1
ATOM 694 O O . ALA A 1 93 ? -2.398 0.316 9.706 1.00 98.69 93 ALA A O 1
ATOM 695 N N . TYR A 1 94 ? -1.561 -1.716 9.200 1.00 98.44 94 TYR A N 1
ATOM 696 C CA . TYR A 1 94 ? -2.681 -2.517 9.700 1.00 98.44 94 TYR A CA 1
ATOM 697 C C . TYR A 1 94 ? -2.299 -3.201 11.016 1.00 98.44 94 TYR A C 1
ATOM 699 O O . TYR A 1 94 ? -1.224 -3.796 11.116 1.00 98.44 94 TYR A O 1
ATOM 707 N N . ASP A 1 95 ? -3.193 -3.164 12.006 1.00 94.94 95 ASP A N 1
ATOM 708 C CA . ASP A 1 95 ? -3.015 -3.811 13.320 1.00 94.94 95 ASP A CA 1
ATOM 709 C C . ASP A 1 95 ? -4.103 -4.868 13.617 1.00 94.94 95 ASP A C 1
ATOM 711 O O . ASP A 1 95 ? -4.512 -5.086 14.760 1.00 94.94 95 ASP A O 1
ATOM 715 N N . GLY A 1 96 ? -4.580 -5.534 12.562 1.00 92.75 96 GLY A N 1
ATOM 716 C CA . GLY A 1 96 ? -5.758 -6.397 12.592 1.00 92.75 96 GLY A CA 1
ATOM 717 C C . GLY A 1 96 ? -6.977 -5.603 12.141 1.00 92.75 96 GLY A C 1
ATOM 718 O O . GLY A 1 96 ? -7.151 -5.369 10.950 1.00 92.75 96 GLY A O 1
ATOM 719 N N . THR A 1 97 ? -7.802 -5.148 13.086 1.00 96.50 97 THR A N 1
ATOM 720 C CA . THR A 1 97 ? -9.034 -4.403 12.768 1.00 96.50 97 THR A CA 1
ATOM 721 C C . THR A 1 97 ? -8.849 -2.882 12.729 1.00 96.50 97 THR A C 1
ATOM 723 O O . THR A 1 97 ? -9.836 -2.167 12.591 1.00 96.50 97 THR A O 1
ATOM 726 N N . GLY A 1 98 ? -7.648 -2.348 12.943 1.00 98.19 98 GLY A N 1
ATOM 727 C CA . GLY A 1 98 ? -7.356 -0.918 12.852 1.00 98.19 98 GLY A CA 1
ATOM 728 C C . GLY A 1 98 ? -6.448 -0.579 11.675 1.00 98.19 98 GLY A C 1
ATOM 729 O O . GLY A 1 98 ? -5.743 -1.428 11.123 1.00 98.19 98 GLY A O 1
ATOM 730 N N . LEU A 1 99 ? -6.496 0.696 11.288 1.00 98.62 99 LEU A N 1
ATOM 731 C CA . LEU A 1 99 ? -5.745 1.246 10.166 1.00 98.62 99 LEU A CA 1
ATOM 732 C C . LEU A 1 99 ? -5.148 2.599 10.550 1.00 98.62 99 LEU A C 1
ATOM 734 O O . LEU A 1 99 ? -5.864 3.571 10.799 1.00 98.62 99 LEU A O 1
ATOM 738 N N . ALA A 1 100 ? -3.823 2.672 10.555 1.00 98.62 100 ALA A N 1
ATOM 739 C CA . ALA A 1 100 ? -3.091 3.919 10.697 1.00 98.62 100 ALA A CA 1
ATOM 740 C C . ALA A 1 100 ? -2.607 4.388 9.324 1.00 98.62 100 ALA A C 1
ATOM 742 O O . ALA A 1 100 ? -1.788 3.731 8.681 1.00 98.62 100 ALA A O 1
ATOM 743 N N . LEU A 1 101 ? -3.114 5.534 8.880 1.00 98.50 101 LEU A N 1
ATOM 744 C CA . LEU A 1 101 ? -2.670 6.218 7.674 1.00 98.50 101 LEU A CA 1
ATOM 745 C C . LEU A 1 101 ? -1.695 7.327 8.059 1.00 98.50 101 LEU A C 1
ATOM 747 O O . LEU A 1 101 ? -1.941 8.092 8.990 1.00 98.50 101 LEU A O 1
ATOM 751 N N . SER A 1 102 ? -0.597 7.448 7.327 1.00 98.44 102 SER A N 1
ATOM 752 C CA . SER A 1 102 ? 0.329 8.576 7.436 1.00 98.44 102 SER A CA 1
ATOM 753 C C . SER A 1 102 ? 0.651 9.088 6.045 1.00 98.44 102 SER A C 1
ATOM 755 O O . SER A 1 102 ? 0.948 8.291 5.160 1.00 98.44 102 SER A O 1
ATOM 757 N N . GLY A 1 103 ? 0.586 10.396 5.817 1.00 96.69 103 GLY A N 1
ATOM 758 C CA . GLY A 1 103 ? 0.784 10.920 4.472 1.00 96.69 103 GLY A CA 1
ATOM 759 C C . GLY A 1 103 ? 0.372 12.367 4.256 1.00 96.69 103 GLY A C 1
ATOM 760 O O . GLY A 1 103 ? -0.047 13.073 5.175 1.00 96.69 103 GLY A O 1
ATOM 761 N N . ARG A 1 104 ? 0.492 12.788 2.996 1.00 96.44 104 ARG A N 1
ATOM 762 C CA . ARG A 1 104 ? 0.081 14.097 2.467 1.00 96.44 104 ARG A CA 1
ATOM 763 C C . ARG A 1 104 ? -0.605 13.923 1.114 1.00 96.44 104 ARG A C 1
ATOM 765 O O . ARG A 1 104 ? -0.344 12.930 0.435 1.00 96.44 104 ARG A O 1
ATOM 772 N N . GLU A 1 105 ? -1.434 14.895 0.729 1.00 94.69 105 GLU A N 1
ATOM 773 C CA . GLU A 1 105 ? -2.222 14.857 -0.518 1.00 94.69 105 GLU A CA 1
ATOM 774 C C . GLU A 1 105 ? -3.126 13.608 -0.613 1.00 94.69 105 GLU A C 1
ATOM 776 O O . GLU A 1 105 ? -3.296 13.005 -1.672 1.00 94.69 105 GLU A O 1
ATOM 781 N N . VAL A 1 106 ? -3.678 13.179 0.529 1.00 94.31 106 VAL A N 1
ATOM 782 C CA . VAL A 1 106 ? -4.477 11.944 0.664 1.00 94.31 106 VAL A CA 1
ATOM 783 C C . VAL A 1 106 ? -5.986 12.179 0.526 1.00 94.31 106 VAL A C 1
ATOM 785 O O . VAL A 1 106 ? -6.790 11.312 0.870 1.00 94.31 106 VAL A O 1
ATOM 788 N N . ASP A 1 107 ? -6.398 13.337 0.018 1.00 89.62 107 ASP A N 1
ATOM 789 C CA . ASP A 1 107 ? -7.813 13.661 -0.142 1.00 89.62 107 ASP A CA 1
ATOM 790 C C . ASP A 1 107 ? -8.494 12.688 -1.120 1.00 89.62 107 ASP A C 1
ATOM 792 O O . ASP A 1 107 ? -8.030 12.431 -2.240 1.00 89.62 107 ASP A O 1
ATOM 796 N N . GLY A 1 108 ? -9.623 12.115 -0.692 1.00 90.06 108 GLY A N 1
ATOM 797 C CA . GLY A 1 108 ? -10.364 11.110 -1.458 1.00 90.06 108 GLY A CA 1
ATOM 798 C C . GLY A 1 108 ? -9.669 9.750 -1.600 1.00 90.06 108 GLY A C 1
ATOM 799 O O . GLY A 1 108 ? -10.109 8.946 -2.431 1.00 90.06 108 GLY A O 1
ATOM 800 N N . LEU A 1 109 ? -8.610 9.493 -0.821 1.00 97.56 109 LEU A N 1
ATOM 801 C CA . LEU A 1 109 ? -7.897 8.216 -0.770 1.00 97.56 109 LEU A CA 1
ATOM 802 C C . LEU A 1 109 ? -8.861 7.056 -0.499 1.00 97.56 109 LEU A C 1
ATOM 804 O O . LEU A 1 109 ? -9.622 7.086 0.465 1.00 97.56 109 LEU A O 1
ATOM 808 N N . ALA A 1 110 ? -8.773 6.016 -1.321 1.00 98.25 110 ALA A N 1
ATOM 809 C CA . ALA A 1 110 ? -9.334 4.699 -1.069 1.00 98.25 110 ALA A CA 1
ATOM 810 C C . ALA A 1 110 ? -8.212 3.701 -0.754 1.00 98.25 110 ALA A C 1
ATOM 812 O O . ALA A 1 110 ? -7.212 3.644 -1.474 1.00 98.25 110 ALA A O 1
ATOM 813 N N . VAL A 1 111 ? -8.396 2.906 0.298 1.00 98.50 111 VAL A N 1
ATOM 814 C CA . VAL A 1 111 ? -7.455 1.876 0.757 1.00 98.50 111 VAL A CA 1
ATOM 815 C C . VAL A 1 111 ? -8.190 0.550 0.903 1.00 98.50 111 VAL A C 1
ATOM 817 O O . VAL A 1 111 ? -9.310 0.522 1.412 1.00 98.50 111 VAL A O 1
ATOM 820 N N . TYR A 1 112 ? -7.577 -0.543 0.454 1.00 98.56 112 TYR A N 1
ATOM 821 C CA . TYR A 1 112 ? -8.109 -1.891 0.667 1.00 98.56 112 TYR A CA 1
ATOM 822 C C . TYR A 1 112 ? -7.987 -2.290 2.135 1.00 98.56 112 TYR A C 1
ATOM 824 O O . TYR A 1 112 ? -6.888 -2.394 2.665 1.00 98.56 112 TYR A O 1
ATOM 832 N N . ALA A 1 113 ? -9.118 -2.501 2.794 1.00 97.94 113 ALA A N 1
ATOM 833 C CA . ALA A 1 113 ? -9.205 -2.701 4.231 1.00 97.94 113 ALA A CA 1
ATOM 834 C C . ALA A 1 113 ? -10.491 -3.488 4.585 1.00 97.94 113 ALA A C 1
ATOM 836 O O . ALA A 1 113 ? -11.388 -2.946 5.242 1.00 97.94 113 ALA A O 1
ATOM 837 N N . PRO A 1 114 ? -10.611 -4.755 4.136 1.00 97.12 114 PRO A N 1
ATOM 838 C CA . PRO A 1 114 ? -11.837 -5.551 4.261 1.00 97.12 114 PRO A CA 1
ATOM 839 C C . PRO A 1 114 ? -12.256 -5.776 5.717 1.00 97.12 114 PRO A C 1
ATOM 841 O O . PRO A 1 114 ? -13.442 -5.670 6.033 1.00 97.12 114 PRO A O 1
ATOM 844 N N . ASP A 1 115 ? -11.295 -5.972 6.619 1.00 96.50 115 ASP A N 1
ATOM 845 C CA . ASP A 1 115 ? -11.549 -6.348 8.019 1.00 96.50 115 ASP A CA 1
ATOM 846 C C . ASP A 1 115 ? -11.368 -5.191 9.014 1.00 96.50 115 ASP A C 1
ATOM 848 O O . ASP A 1 115 ? -11.487 -5.365 10.227 1.00 96.50 115 ASP A O 1
ATOM 852 N N . VAL A 1 116 ? -11.096 -3.983 8.513 1.00 98.00 116 VAL A N 1
ATOM 853 C CA . VAL A 1 116 ? -10.886 -2.807 9.363 1.00 98.00 116 VAL A CA 1
ATOM 854 C C . VAL A 1 116 ? -12.220 -2.251 9.857 1.00 98.00 116 VAL A C 1
ATOM 856 O O . VAL A 1 116 ? -13.172 -2.049 9.092 1.00 98.00 116 VAL A O 1
ATOM 859 N N . ASP A 1 117 ? -12.256 -1.955 11.153 1.00 97.44 117 ASP A N 1
ATOM 860 C CA . ASP A 1 117 ? -13.303 -1.194 11.817 1.00 97.44 117 ASP A CA 1
ATOM 861 C C . ASP A 1 117 ? -13.123 0.299 11.506 1.00 97.44 117 ASP A C 1
ATOM 863 O O . ASP A 1 117 ? -12.088 0.899 11.804 1.00 97.44 117 ASP A O 1
ATOM 867 N N . MET A 1 118 ? -14.156 0.919 10.931 1.00 97.38 118 MET A N 1
ATOM 868 C CA . MET A 1 118 ? -14.157 2.343 10.573 1.00 97.38 118 MET A CA 1
ATOM 869 C C . MET A 1 118 ? -13.888 3.271 11.766 1.00 97.38 118 MET A C 1
ATOM 871 O O . MET A 1 118 ? -13.403 4.381 11.566 1.00 97.38 118 MET A O 1
ATOM 875 N N . SER A 1 119 ? -14.192 2.842 12.995 1.00 97.25 119 SER A N 1
ATOM 876 C CA . SER A 1 119 ? -13.922 3.615 14.215 1.00 97.25 119 SER A CA 1
ATOM 877 C C . SER A 1 119 ? -12.448 3.595 14.641 1.00 97.25 119 SER A C 1
ATOM 879 O O . SER A 1 119 ? -12.032 4.413 15.460 1.00 97.25 119 SER A O 1
ATOM 881 N N . ARG A 1 120 ? -11.645 2.692 14.066 1.00 98.19 120 ARG A N 1
ATOM 882 C CA . ARG A 1 120 ? -10.218 2.498 14.362 1.00 98.19 120 ARG A CA 1
ATOM 883 C C . ARG A 1 120 ? -9.306 3.004 13.243 1.00 98.19 120 ARG A C 1
ATOM 885 O O . ARG A 1 120 ? -8.193 2.503 13.074 1.00 98.19 120 ARG A O 1
ATOM 892 N N . VAL A 1 121 ? -9.771 3.990 12.478 1.00 98.44 121 VAL A N 1
ATOM 893 C CA . VAL A 1 121 ? -8.987 4.609 11.407 1.00 98.44 121 VAL A CA 1
ATOM 894 C C . VAL A 1 121 ? -8.410 5.936 11.874 1.00 98.44 121 VAL A C 1
ATOM 896 O O . VAL A 1 121 ? -9.128 6.814 12.358 1.00 98.44 121 VAL A O 1
ATOM 899 N N . THR A 1 122 ? -7.104 6.098 11.687 1.00 98.44 122 THR A N 1
ATOM 900 C CA . THR A 1 122 ? -6.411 7.362 11.947 1.00 98.44 122 THR A CA 1
ATOM 901 C C . THR A 1 122 ? -5.687 7.855 10.704 1.00 98.44 122 THR A C 1
ATOM 903 O O . THR A 1 122 ? -5.248 7.057 9.881 1.00 98.44 122 THR A O 1
ATOM 906 N N . LEU A 1 123 ? -5.549 9.172 10.575 1.00 98.25 123 LEU A N 1
ATOM 907 C CA . LEU A 1 123 ? -4.693 9.838 9.601 1.00 98.25 123 LEU A CA 1
ATOM 908 C C . LEU A 1 123 ? -3.750 10.773 10.347 1.00 98.25 123 LEU A C 1
ATOM 910 O O . LEU A 1 123 ? -4.199 11.648 11.086 1.00 98.25 123 LEU A O 1
ATOM 914 N N . ASN A 1 124 ? -2.444 10.594 10.152 1.00 98.06 124 ASN A N 1
ATOM 915 C CA . ASN A 1 124 ? -1.404 11.380 10.815 1.00 98.06 124 ASN A CA 1
ATOM 916 C C . ASN A 1 124 ? -1.612 11.436 12.347 1.00 98.06 124 ASN A C 1
ATOM 918 O O . ASN A 1 124 ? -1.444 12.477 12.980 1.00 98.06 124 ASN A O 1
ATOM 922 N N . GLY A 1 125 ? -2.030 10.307 12.936 1.00 97.81 125 GLY A N 1
ATOM 923 C CA . GLY A 1 125 ? -2.282 10.150 14.373 1.00 97.81 125 GLY A CA 1
ATOM 924 C C . GLY A 1 125 ? -3.623 10.695 14.883 1.00 97.81 125 GLY A C 1
ATOM 925 O O . GLY A 1 125 ? -3.911 10.550 16.067 1.00 97.81 125 GLY A O 1
ATOM 926 N N . GLN A 1 126 ? -4.452 11.298 14.027 1.00 98.00 126 GLN A N 1
ATOM 927 C CA . GLN A 1 126 ? -5.778 11.806 14.392 1.00 98.00 126 GLN A CA 1
ATOM 928 C C . GLN A 1 126 ? -6.871 10.859 13.906 1.00 98.00 126 GLN A C 1
ATOM 930 O O . GLN A 1 126 ? -6.790 10.349 12.792 1.00 98.00 126 GLN A O 1
ATOM 935 N N . ALA A 1 127 ? -7.904 10.629 14.716 1.00 97.75 127 ALA A N 1
ATOM 936 C CA . ALA A 1 127 ? -9.065 9.854 14.282 1.00 97.75 127 ALA A CA 1
ATOM 937 C C . ALA A 1 127 ? -9.775 10.559 13.115 1.00 97.75 127 ALA A C 1
ATOM 939 O O . ALA A 1 127 ? -9.958 11.778 13.144 1.00 97.75 127 ALA A O 1
ATOM 940 N N . VAL A 1 128 ? -10.196 9.795 12.104 1.00 97.19 128 VAL A N 1
ATOM 941 C CA . VAL A 1 128 ? -10.887 10.341 10.926 1.00 97.19 128 VAL A CA 1
ATOM 942 C C . VAL A 1 128 ? -12.174 9.595 10.634 1.00 97.19 128 VAL A C 1
ATOM 944 O O . VAL A 1 128 ? -12.336 8.428 10.975 1.00 97.19 128 VAL A O 1
ATOM 947 N N . THR A 1 129 ? -13.095 10.271 9.953 1.00 95.56 129 THR A N 1
ATOM 948 C CA . THR A 1 129 ? -14.290 9.616 9.423 1.00 95.56 129 THR A CA 1
ATOM 949 C C . THR A 1 129 ? -14.004 9.069 8.031 1.00 95.56 129 THR A C 1
ATOM 951 O O . THR A 1 129 ? -13.599 9.812 7.139 1.00 95.56 129 THR A O 1
ATOM 954 N N . VAL A 1 130 ? -14.294 7.787 7.837 1.00 97.50 130 VAL A N 1
ATOM 955 C CA . VAL A 1 130 ? -14.242 7.104 6.540 1.00 97.50 130 VAL A CA 1
ATOM 956 C C . VAL A 1 130 ? -15.626 6.636 6.106 1.00 97.50 130 VAL A C 1
ATOM 958 O O . VAL A 1 130 ? -16.567 6.590 6.901 1.00 97.50 130 VAL A O 1
ATOM 961 N N . THR A 1 131 ? -15.751 6.264 4.838 1.00 97.44 131 THR A N 1
ATOM 962 C CA . THR A 1 131 ? -16.860 5.446 4.333 1.00 97.44 131 THR A CA 1
ATOM 963 C C . THR A 1 131 ? -16.341 4.095 3.865 1.00 97.44 131 THR A C 1
ATOM 965 O O . THR A 1 131 ? -15.231 4.014 3.343 1.00 97.44 131 THR A O 1
ATOM 968 N N . LYS A 1 132 ? -17.144 3.037 4.024 1.00 96.94 132 LYS A N 1
ATOM 969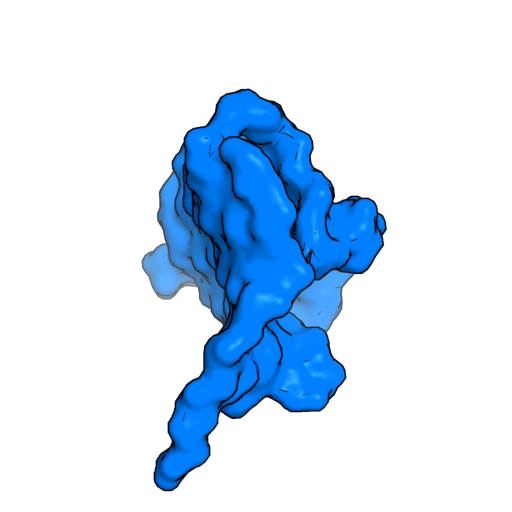 C CA . LYS A 1 132 ? -16.828 1.698 3.516 1.00 96.94 132 LYS A CA 1
ATOM 970 C C . LYS A 1 132 ? -17.583 1.420 2.216 1.00 96.94 132 LYS A C 1
ATOM 972 O O . LYS A 1 132 ? -18.796 1.601 2.156 1.00 96.94 132 LYS A O 1
ATOM 977 N N . GLU A 1 133 ? -16.859 0.986 1.191 1.00 96.12 133 GLU A N 1
ATOM 978 C CA . GLU A 1 133 ? -17.350 0.641 -0.147 1.00 96.12 133 GLU A CA 1
ATOM 979 C C . GLU A 1 133 ? -16.849 -0.773 -0.492 1.00 96.12 133 GLU A C 1
ATOM 981 O O . GLU A 1 133 ? -15.767 -0.941 -1.051 1.00 96.12 133 GLU A O 1
ATOM 986 N N . GLY A 1 134 ? -17.601 -1.810 -0.107 1.00 96.31 134 GLY A N 1
ATOM 987 C CA . GLY A 1 134 ? -17.127 -3.198 -0.199 1.00 96.31 134 GLY A CA 1
ATOM 988 C C . GLY A 1 134 ? -15.913 -3.430 0.706 1.00 96.31 134 GLY A C 1
ATOM 989 O O . GLY A 1 134 ? -15.978 -3.154 1.905 1.00 96.31 134 GLY A O 1
ATOM 990 N N . ASP A 1 135 ? -14.802 -3.874 0.116 1.00 97.69 135 ASP A N 1
ATOM 991 C CA . ASP A 1 135 ? -13.537 -4.131 0.822 1.00 97.69 135 ASP A CA 1
ATOM 992 C C . ASP A 1 135 ? -12.671 -2.874 1.005 1.00 97.69 135 ASP A C 1
ATOM 994 O O . ASP A 1 135 ? -11.535 -2.957 1.469 1.00 97.69 135 ASP A O 1
ATOM 998 N N . TYR A 1 136 ? -13.179 -1.700 0.626 1.00 98.25 136 TYR A N 1
ATOM 999 C CA . TYR A 1 136 ? -12.418 -0.456 0.613 1.00 98.25 136 TYR A CA 1
ATOM 1000 C C . TYR A 1 136 ? -12.909 0.531 1.664 1.00 98.25 136 TYR A C 1
ATOM 1002 O O . TYR A 1 136 ? -14.112 0.715 1.847 1.00 98.25 136 TYR A O 1
ATOM 1010 N N . LEU A 1 137 ? -11.969 1.231 2.296 1.00 98.06 137 LEU A N 1
ATOM 1011 C CA . LEU A 1 137 ? -12.239 2.428 3.085 1.00 98.06 137 LEU A CA 1
ATOM 1012 C C . LEU A 1 137 ? -11.844 3.667 2.292 1.00 98.06 137 LEU A C 1
ATOM 1014 O O . LEU A 1 137 ? -10.769 3.702 1.695 1.00 98.06 137 LEU A O 1
ATOM 1018 N N . ARG A 1 138 ? -12.698 4.691 2.307 1.00 97.75 138 ARG A N 1
ATOM 1019 C CA . ARG A 1 138 ? -12.484 5.964 1.618 1.00 97.75 138 ARG A CA 1
ATOM 1020 C C . ARG A 1 138 ? -12.446 7.121 2.614 1.00 97.75 138 ARG A C 1
ATOM 1022 O O . ARG A 1 138 ? -13.371 7.274 3.414 1.00 97.75 138 ARG A O 1
ATOM 1029 N N . LEU A 1 139 ? -11.390 7.932 2.549 1.00 94.69 139 LEU A N 1
ATOM 1030 C CA . LEU A 1 139 ? -11.309 9.216 3.247 1.00 94.69 139 LEU A CA 1
ATOM 1031 C C . LEU A 1 139 ? -12.286 10.210 2.607 1.00 94.69 139 LEU A C 1
ATOM 1033 O O . LEU A 1 139 ? -12.357 10.307 1.378 1.00 94.69 139 LEU A O 1
ATOM 1037 N N . LYS A 1 140 ? -13.049 10.909 3.452 1.00 82.31 140 LYS A N 1
ATOM 1038 C CA . LYS A 1 140 ? -13.964 11.972 3.025 1.00 82.31 140 LYS A CA 1
ATOM 1039 C C . LYS A 1 140 ? -13.219 13.246 2.663 1.00 82.31 140 LYS A C 1
ATOM 1041 O O . LYS A 1 140 ? -12.256 13.568 3.386 1.00 82.31 140 LYS A O 1
#

Organism: NCBI:txid412755

pLDDT: mean 96.37, std 3.94, range [61.75, 98.81]